Protein AF-A0ABD2FXW7-F1 (afdb_monomer_lite)

pLDDT: mean 75.19, std 22.58, range [33.38, 97.88]

Sequence (131 aa):
MPSVMERSGSGVLSRSRAKTVTNGNSLPHSEEESSDEEHAHDSMIRVGGDYQAQIPEFKPDSSNRYNEKDHRSMLVWCPSVMLSDAMLDEYILMAKEKHGYNMEQALGMLLWHKHDVERSLADLANFTPFP

Foldseek 3Di:
DDDDDDDDDDDDPPPDDDDDDDDDDDDDDDDPDPPPPPVVVVVDDDDDPVRDDDDDDDDPPPPCPCVVVVVVDDDQADDDPVDDPVNLVVLQVCLCPVQVDHNSRSRNLCVVVVNPSVVSVVCSNVPRDDD

Structure (mmCIF, N/CA/C/O backbone):
data_AF-A0ABD2FXW7-F1
#
_entry.id   AF-A0ABD2FXW7-F1
#
loop_
_atom_site.group_PDB
_atom_site.id
_atom_site.type_symbol
_atom_site.label_atom_id
_atom_site.label_alt_id
_atom_site.label_comp_id
_atom_site.label_asym_id
_atom_site.label_entity_id
_atom_site.label_seq_id
_atom_site.pdbx_PDB_ins_code
_atom_site.Cartn_x
_atom_site.Cartn_y
_atom_site.Cartn_z
_atom_site.occupancy
_atom_site.B_iso_or_equiv
_atom_site.auth_seq_id
_atom_site.auth_comp_id
_atom_site.auth_asym_id
_atom_site.auth_atom_id
_atom_site.pdbx_PDB_model_num
ATOM 1 N N . MET A 1 1 ? -17.957 15.724 -60.599 1.00 37.88 1 MET A N 1
ATOM 2 C CA . MET A 1 1 ? -16.792 16.208 -61.375 1.00 37.88 1 MET A CA 1
ATOM 3 C C . MET A 1 1 ? -15.682 15.152 -61.324 1.00 37.88 1 MET A C 1
ATOM 5 O O . MET A 1 1 ? -15.718 14.353 -60.396 1.00 37.88 1 MET A O 1
ATOM 9 N N . PRO A 1 2 ? -14.812 15.073 -62.348 1.00 38.91 2 PRO A N 1
ATOM 10 C CA . PRO A 1 2 ? -14.096 13.863 -62.781 1.00 38.91 2 PRO A CA 1
ATOM 11 C C . PRO A 1 2 ? -12.624 13.743 -62.315 1.00 38.91 2 PRO A C 1
ATOM 13 O O . PRO A 1 2 ? -12.052 14.700 -61.814 1.00 38.91 2 PRO A O 1
ATOM 16 N N . SER A 1 3 ? -12.048 12.568 -62.619 1.00 41.19 3 SER A N 1
ATOM 17 C CA . SER A 1 3 ? -10.663 12.245 -63.038 1.00 41.19 3 SER A CA 1
ATOM 18 C C . SER A 1 3 ? -9.442 12.300 -62.101 1.00 41.19 3 SER A C 1
ATOM 20 O O . SER A 1 3 ? -8.936 13.353 -61.740 1.00 41.19 3 SER A O 1
ATOM 22 N N . VAL A 1 4 ? -8.914 11.086 -61.878 1.00 53.56 4 VAL A N 1
ATOM 23 C CA . VAL A 1 4 ? -7.536 10.578 -62.088 1.00 53.56 4 VAL A CA 1
ATOM 24 C C . VAL A 1 4 ? -6.356 11.561 -62.183 1.00 53.56 4 VAL A C 1
ATOM 26 O O . VAL A 1 4 ? -6.280 12.369 -63.101 1.00 53.56 4 VAL A O 1
ATOM 29 N N . MET A 1 5 ? -5.328 11.321 -61.357 1.00 53.25 5 MET A N 1
ATOM 30 C CA . MET A 1 5 ? -3.931 11.308 -61.815 1.00 53.25 5 MET A CA 1
ATOM 31 C C . MET A 1 5 ? -3.058 10.443 -60.886 1.00 53.25 5 MET A C 1
ATOM 33 O O . MET A 1 5 ? -2.712 10.832 -59.776 1.00 53.25 5 MET A O 1
ATOM 37 N N . GLU A 1 6 ? -2.708 9.260 -61.384 1.00 48.22 6 GLU A N 1
ATOM 38 C CA . GLU A 1 6 ? -1.476 8.525 -61.077 1.00 48.22 6 GLU A CA 1
ATOM 39 C C . GLU A 1 6 ? -0.256 9.451 -61.160 1.00 48.22 6 GLU A C 1
ATOM 41 O O . GLU A 1 6 ? -0.111 10.110 -62.191 1.00 48.22 6 GLU A O 1
ATOM 46 N N . ARG A 1 7 ? 0.649 9.434 -60.164 1.00 50.28 7 ARG A N 1
ATOM 47 C CA . ARG A 1 7 ? 2.097 9.646 -60.368 1.00 50.28 7 ARG A CA 1
ATOM 48 C C . ARG A 1 7 ? 2.934 8.942 -59.297 1.00 50.28 7 ARG A C 1
ATOM 50 O O . ARG A 1 7 ? 2.900 9.286 -58.119 1.00 50.28 7 ARG A O 1
ATOM 57 N N . SER A 1 8 ? 3.721 7.985 -59.774 1.00 43.69 8 SER A N 1
ATOM 58 C CA . SER A 1 8 ? 4.831 7.311 -59.109 1.00 43.69 8 SER A CA 1
ATOM 59 C C . SER A 1 8 ? 5.907 8.287 -58.611 1.00 43.69 8 SER A C 1
ATOM 61 O O . SER A 1 8 ? 6.123 9.343 -59.204 1.00 43.69 8 SER A O 1
ATOM 63 N N . GLY A 1 9 ? 6.653 7.885 -57.579 1.00 39.53 9 GLY A N 1
ATOM 64 C CA . GLY A 1 9 ? 7.818 8.633 -57.101 1.00 39.53 9 GLY A CA 1
ATOM 65 C C . GLY A 1 9 ? 8.591 7.915 -56.002 1.00 39.53 9 GLY A C 1
ATOM 66 O O . GLY A 1 9 ? 8.672 8.402 -54.882 1.00 39.53 9 GLY A O 1
ATOM 67 N N . SER A 1 10 ? 9.138 6.742 -56.328 1.00 47.06 10 SER A N 1
ATOM 68 C CA . SER A 1 10 ? 10.225 6.114 -55.569 1.00 47.06 10 SER A CA 1
ATOM 69 C C . SER A 1 10 ? 11.416 7.073 -55.477 1.00 47.06 10 SER A C 1
ATOM 71 O O . SER A 1 10 ? 11.809 7.660 -56.485 1.00 47.06 10 SER A O 1
ATOM 73 N N . GLY A 1 11 ? 11.996 7.230 -54.287 1.00 39.78 11 GLY A N 1
ATOM 74 C CA . GLY A 1 11 ? 13.138 8.118 -54.084 1.00 39.78 11 GLY A CA 1
ATOM 75 C C . GLY A 1 11 ? 13.673 8.118 -52.657 1.00 39.78 11 GLY A C 1
ATOM 76 O O . GLY A 1 11 ? 13.765 9.170 -52.034 1.00 39.78 11 GLY A O 1
ATOM 77 N N . VAL A 1 12 ? 14.029 6.945 -52.127 1.00 45.94 12 VAL A N 1
ATOM 78 C CA . VAL A 1 12 ? 14.910 6.858 -50.955 1.00 45.94 12 VAL A CA 1
ATOM 79 C C . VAL A 1 12 ? 16.294 7.381 -51.351 1.00 45.94 12 VAL A C 1
ATOM 81 O O . VAL A 1 12 ? 16.978 6.807 -52.195 1.00 45.94 12 VAL A O 1
ATOM 84 N N . LEU A 1 13 ? 16.709 8.510 -50.776 1.00 43.84 13 LEU A N 1
ATOM 85 C CA . LEU A 1 13 ? 18.046 9.067 -50.984 1.00 43.84 13 LEU A CA 1
ATOM 86 C C . LEU A 1 13 ? 19.061 8.303 -50.122 1.00 43.84 13 LEU A C 1
ATOM 88 O O . LEU A 1 13 ? 19.469 8.758 -49.055 1.00 43.84 13 LEU A O 1
ATOM 92 N N . SER A 1 14 ? 19.494 7.136 -50.597 1.00 42.12 14 SER A N 1
ATOM 93 C CA . SER A 1 14 ? 20.695 6.465 -50.096 1.00 42.12 14 SER A CA 1
ATOM 94 C C . SER A 1 14 ? 21.931 7.254 -50.536 1.00 42.12 14 SER A C 1
ATOM 96 O O . SER A 1 14 ? 22.419 7.108 -51.655 1.00 42.12 14 SER A O 1
ATOM 98 N N . ARG A 1 15 ? 22.458 8.119 -49.663 1.00 49.62 15 ARG A N 1
ATOM 99 C CA . ARG A 1 15 ? 23.772 8.748 -49.871 1.00 49.62 15 ARG A CA 1
ATOM 100 C C . ARG A 1 15 ? 24.885 7.760 -49.515 1.00 49.62 15 ARG A C 1
ATOM 102 O O . ARG A 1 15 ? 25.410 7.766 -48.408 1.00 49.62 15 ARG A O 1
ATOM 109 N N . SER A 1 16 ? 25.278 6.940 -50.483 1.00 41.03 16 SER A N 1
ATOM 110 C CA . SER A 1 16 ? 26.577 6.262 -50.478 1.00 41.03 16 SER A CA 1
ATOM 111 C C . SER A 1 16 ? 27.640 7.244 -50.979 1.00 41.03 16 SER A C 1
ATOM 113 O O . SER A 1 16 ? 27.615 7.637 -52.143 1.00 41.03 16 SER A O 1
ATOM 115 N N . ARG A 1 17 ? 28.583 7.663 -50.125 1.00 42.75 17 ARG A N 1
ATOM 116 C CA . ARG A 1 17 ? 29.754 8.450 -50.554 1.00 42.75 17 ARG A CA 1
ATOM 117 C C . ARG A 1 17 ? 30.979 7.541 -50.623 1.00 42.75 17 ARG A C 1
ATOM 119 O O . ARG A 1 17 ? 31.577 7.213 -49.603 1.00 42.75 17 ARG A O 1
ATOM 126 N N . ALA A 1 18 ? 31.334 7.146 -51.844 1.00 39.47 18 ALA A N 1
ATOM 127 C CA . ALA A 1 18 ? 32.611 6.519 -52.162 1.00 39.47 18 ALA A CA 1
ATOM 128 C C . ALA A 1 18 ? 33.768 7.534 -52.054 1.00 39.47 18 ALA A C 1
ATOM 130 O O . ALA A 1 18 ? 33.581 8.741 -52.221 1.00 39.47 18 ALA A O 1
ATOM 131 N N . LYS A 1 19 ? 34.959 7.017 -51.734 1.00 47.31 19 LYS A N 1
ATOM 132 C CA . LYS A 1 19 ? 36.214 7.756 -51.551 1.00 47.31 19 LYS A CA 1
ATOM 133 C C . LYS A 1 19 ? 36.847 8.125 -52.900 1.00 47.31 19 LYS A C 1
ATOM 135 O O . LYS A 1 19 ? 37.003 7.243 -53.735 1.00 47.31 19 LYS A O 1
ATOM 140 N N . THR A 1 20 ? 37.343 9.359 -53.021 1.00 35.88 20 THR A N 1
ATOM 141 C CA . THR A 1 20 ? 38.385 9.735 -53.994 1.00 35.88 20 THR A CA 1
ATOM 142 C C . THR A 1 20 ? 39.356 10.720 -53.338 1.00 35.88 20 THR A C 1
ATOM 144 O O . THR A 1 20 ? 38.938 11.701 -52.728 1.00 35.88 20 THR A O 1
ATOM 147 N N . VAL A 1 21 ? 40.649 10.413 -53.433 1.00 43.59 21 VAL A N 1
ATOM 148 C CA . VAL A 1 21 ? 41.807 11.211 -52.997 1.00 43.59 21 VAL A CA 1
ATOM 149 C C . VAL A 1 21 ? 42.286 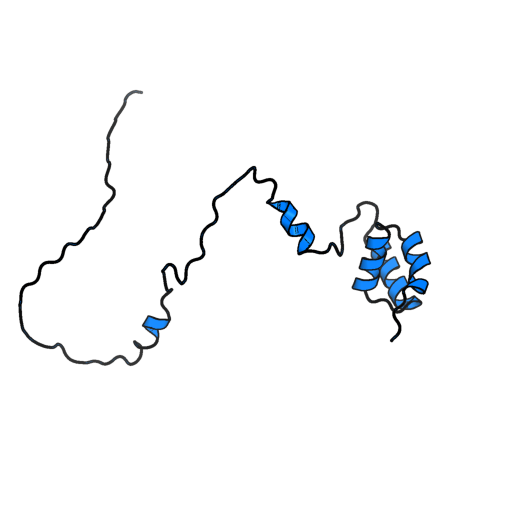12.041 -54.190 1.00 43.59 21 VAL A C 1
ATOM 151 O O . VAL A 1 21 ? 42.479 11.410 -55.216 1.00 43.59 21 VAL A O 1
ATOM 154 N N . THR A 1 22 ? 42.533 13.359 -54.057 1.00 36.62 22 THR A N 1
ATOM 155 C CA . THR A 1 22 ? 43.714 14.084 -54.613 1.00 36.62 22 THR A CA 1
ATOM 156 C C . THR A 1 22 ? 43.850 15.513 -54.032 1.00 36.62 22 THR A C 1
ATOM 158 O O . THR A 1 22 ? 42.958 16.335 -54.204 1.00 36.62 22 THR A O 1
ATOM 161 N N . ASN A 1 23 ? 44.993 15.780 -53.389 1.00 33.56 23 ASN A N 1
ATOM 162 C CA . ASN A 1 23 ? 45.855 16.981 -53.402 1.00 33.56 23 ASN A CA 1
ATOM 163 C C . ASN A 1 23 ? 45.301 18.411 -53.657 1.00 33.56 23 ASN A C 1
ATOM 165 O O . ASN A 1 23 ? 44.799 18.703 -54.738 1.00 33.56 23 ASN A O 1
ATOM 169 N N . GLY A 1 24 ? 45.618 19.351 -52.749 1.00 33.38 24 GLY A N 1
ATOM 170 C CA . GLY A 1 24 ? 45.578 20.805 -52.996 1.00 33.38 24 GLY A CA 1
ATOM 171 C C . GLY A 1 24 ? 45.876 21.654 -51.748 1.00 33.38 24 GLY A C 1
ATOM 172 O O . GLY A 1 24 ? 45.074 21.702 -50.828 1.00 33.38 24 GLY A O 1
ATOM 173 N N . ASN A 1 25 ? 47.045 22.292 -51.723 1.00 39.12 25 ASN A N 1
ATOM 174 C CA . ASN A 1 25 ? 47.686 23.040 -50.632 1.00 39.12 25 ASN A CA 1
ATOM 175 C C . ASN A 1 25 ? 47.263 24.533 -50.616 1.00 39.12 25 ASN A C 1
ATOM 177 O O . ASN A 1 25 ? 47.262 25.104 -51.699 1.00 39.12 25 ASN A O 1
ATOM 181 N N . SER A 1 26 ? 47.008 25.153 -49.439 1.00 40.94 26 SER A N 1
ATOM 182 C CA . SER A 1 26 ? 47.593 26.445 -48.969 1.00 40.94 26 SER A CA 1
ATOM 183 C C . SER A 1 26 ? 46.697 27.388 -48.110 1.00 40.94 26 SER A C 1
ATOM 185 O O . SER A 1 26 ? 45.767 28.004 -48.622 1.00 40.94 26 SER A O 1
ATOM 187 N N . LEU A 1 27 ? 47.182 27.607 -46.875 1.00 44.66 27 LEU A N 1
ATOM 188 C CA . LEU A 1 27 ? 47.173 28.790 -45.980 1.00 44.66 27 LEU A CA 1
ATOM 189 C C . LEU A 1 27 ? 46.090 29.023 -44.889 1.00 44.66 27 LEU A C 1
ATOM 191 O O . LEU A 1 27 ? 44.910 28.777 -45.119 1.00 44.66 27 LEU A O 1
ATOM 195 N N . PRO A 1 28 ? 46.525 29.500 -43.690 1.00 51.44 28 PRO A N 1
ATOM 196 C CA . PRO A 1 28 ? 45.772 29.454 -42.438 1.00 51.44 28 PRO A CA 1
ATOM 197 C C . PRO A 1 28 ? 44.998 30.755 -42.194 1.00 51.44 28 PRO A C 1
ATOM 199 O O . PRO A 1 28 ? 45.508 31.845 -42.454 1.00 51.44 28 PRO A O 1
ATOM 202 N N . HIS A 1 29 ? 43.776 30.647 -41.674 1.00 36.22 29 HIS A N 1
ATOM 203 C CA . HIS A 1 29 ? 43.040 31.799 -41.169 1.00 36.22 29 HIS A CA 1
ATOM 204 C C . HIS A 1 29 ? 43.130 31.819 -39.645 1.00 36.22 29 HIS A C 1
ATOM 206 O O . HIS A 1 29 ? 42.747 30.864 -38.976 1.00 36.22 29 HIS A O 1
ATOM 212 N N . SER A 1 30 ? 43.680 32.932 -39.182 1.00 42.12 30 SER A N 1
ATOM 213 C CA . SER A 1 30 ? 43.873 33.455 -37.840 1.00 42.12 30 SER A CA 1
ATOM 214 C C . SER A 1 30 ? 42.943 32.926 -36.747 1.00 42.12 30 SER A C 1
ATOM 216 O O . SER A 1 30 ? 41.719 32.990 -36.847 1.00 42.12 30 SER A O 1
ATOM 218 N N . GLU A 1 31 ? 43.618 32.465 -35.705 1.00 47.22 31 GLU A N 1
ATOM 219 C CA . GLU A 1 31 ? 43.205 32.101 -34.358 1.00 47.22 31 GLU A CA 1
ATOM 220 C C . GLU A 1 31 ? 42.528 33.246 -33.579 1.00 47.22 31 GLU A C 1
ATOM 222 O O . GLU A 1 31 ? 43.166 34.213 -33.171 1.00 47.22 31 GLU A O 1
ATOM 227 N N . GLU A 1 32 ? 41.228 33.087 -33.332 1.00 43.81 32 GLU A N 1
ATOM 228 C CA . GLU A 1 32 ? 40.498 33.720 -32.230 1.00 43.81 32 GLU A CA 1
ATOM 229 C C . GLU A 1 32 ? 39.941 32.552 -31.396 1.00 43.81 32 GLU A C 1
ATOM 231 O O . GLU A 1 32 ? 38.862 32.029 -31.670 1.00 43.81 32 GLU A O 1
ATOM 236 N N . GLU A 1 33 ? 40.744 32.041 -30.458 1.00 50.94 33 GLU A N 1
ATOM 237 C CA . GLU A 1 33 ? 40.391 30.891 -29.618 1.00 50.94 33 GLU A CA 1
ATOM 238 C C . GLU A 1 33 ? 39.298 31.305 -28.618 1.00 50.94 33 GLU A C 1
ATOM 240 O O . GLU A 1 33 ? 39.556 31.848 -27.541 1.00 50.94 33 GLU A O 1
ATOM 245 N N . SER A 1 34 ? 38.041 31.087 -29.007 1.00 54.31 34 SER A N 1
ATOM 246 C CA . 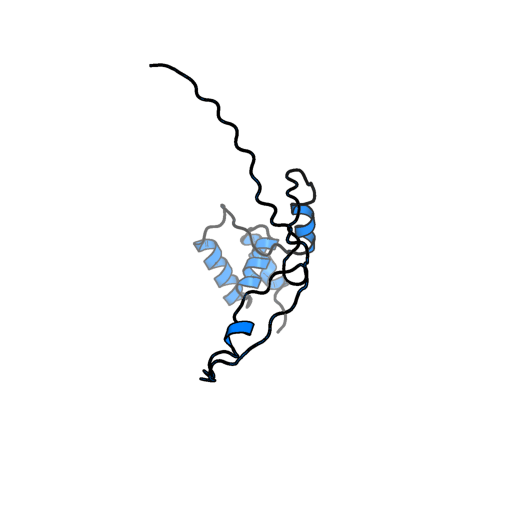SER A 1 34 ? 36.908 31.127 -28.091 1.00 54.31 34 SER A CA 1
ATOM 247 C C . SER A 1 34 ? 37.024 29.936 -27.138 1.00 54.31 34 SER A C 1
ATOM 249 O O . SER A 1 34 ? 36.731 28.798 -27.495 1.00 54.31 34 SER A O 1
ATOM 251 N N . SER A 1 35 ? 37.464 30.201 -25.908 1.00 56.03 35 SER A N 1
ATOM 252 C CA . SER A 1 35 ? 37.573 29.232 -24.804 1.00 56.03 35 SER A CA 1
ATOM 253 C C . SER A 1 35 ? 36.197 28.771 -24.261 1.00 56.03 35 SER A C 1
ATOM 255 O O . SER A 1 35 ? 36.031 28.535 -23.068 1.00 56.03 35 SER A O 1
ATOM 257 N N . ASP A 1 36 ? 35.191 28.657 -25.134 1.00 54.88 36 ASP A N 1
ATOM 258 C CA . ASP A 1 36 ? 33.837 28.151 -24.847 1.00 54.88 36 ASP A CA 1
ATOM 259 C C . ASP A 1 36 ? 33.486 26.919 -25.716 1.00 54.88 36 ASP A C 1
ATOM 261 O O . ASP A 1 36 ? 32.355 26.439 -25.731 1.00 54.88 36 ASP A O 1
ATOM 265 N N . GLU A 1 37 ? 34.456 26.369 -26.461 1.00 54.94 37 GLU A N 1
ATOM 266 C CA . GLU A 1 37 ? 34.221 25.249 -27.389 1.00 54.94 37 GLU A CA 1
ATOM 267 C C . GLU A 1 37 ? 34.463 23.851 -26.783 1.00 54.94 37 GLU A C 1
ATOM 269 O O . GLU A 1 37 ? 34.004 22.853 -27.343 1.00 54.94 37 GLU A O 1
ATOM 274 N N . GLU A 1 38 ? 35.121 23.731 -25.622 1.00 55.94 38 GLU A N 1
ATOM 275 C CA . GLU A 1 38 ? 35.504 22.412 -25.077 1.00 55.94 38 GLU A CA 1
ATOM 276 C C . GLU A 1 38 ? 34.328 21.656 -24.419 1.00 55.94 38 GLU A C 1
ATOM 278 O O . GLU A 1 38 ? 34.276 20.426 -24.441 1.00 55.94 38 GLU A O 1
ATOM 283 N N . HIS A 1 39 ? 33.315 22.370 -23.914 1.00 56.72 39 HIS A N 1
ATOM 284 C CA . HIS A 1 39 ? 32.125 21.762 -23.293 1.00 56.72 39 HIS A CA 1
ATOM 285 C C . HIS A 1 39 ? 30.989 21.483 -24.292 1.00 56.72 39 HIS A C 1
ATOM 287 O O . HIS A 1 39 ? 30.042 20.746 -23.987 1.00 56.72 39 HIS A O 1
ATOM 293 N N . ALA A 1 40 ? 31.062 22.051 -25.499 1.00 56.72 40 ALA A N 1
ATOM 294 C CA . ALA A 1 40 ? 30.007 21.913 -26.499 1.00 56.72 40 ALA A CA 1
ATOM 295 C C . ALA A 1 40 ? 29.930 20.481 -27.060 1.00 56.72 40 ALA A C 1
ATOM 297 O O . ALA A 1 40 ? 28.839 19.971 -27.320 1.00 56.72 40 ALA A O 1
ATOM 298 N N . HIS A 1 41 ? 31.075 19.802 -27.192 1.00 59.16 41 HIS A N 1
ATOM 299 C CA . HIS A 1 41 ? 31.139 18.438 -27.723 1.00 59.16 41 HIS A CA 1
ATOM 300 C C . HIS A 1 41 ? 30.612 17.369 -26.752 1.00 59.16 41 HIS A C 1
ATOM 302 O O . HIS A 1 41 ? 30.030 16.385 -27.213 1.00 59.16 41 HIS A O 1
ATOM 308 N N . ASP A 1 42 ? 30.750 17.569 -25.435 1.00 62.28 42 ASP A N 1
ATOM 309 C CA . ASP A 1 42 ? 30.197 16.656 -24.415 1.00 62.28 42 ASP A CA 1
ATOM 310 C C . ASP A 1 42 ? 28.709 16.934 -24.116 1.00 62.28 42 ASP A C 1
ATOM 312 O O . ASP A 1 42 ? 28.009 16.120 -23.517 1.00 62.28 42 ASP A O 1
ATOM 316 N N . SER A 1 43 ? 28.182 18.056 -24.617 1.00 74.56 43 SER A N 1
ATOM 317 C CA . SER A 1 43 ? 26.754 18.402 -24.557 1.00 74.56 43 SER A CA 1
ATOM 318 C C . SER A 1 43 ? 25.920 17.743 -25.669 1.00 74.56 43 SER A C 1
ATOM 320 O O . SER A 1 43 ? 24.698 17.909 -25.719 1.00 74.56 43 SER A O 1
ATOM 322 N N . MET A 1 44 ? 26.549 16.994 -26.581 1.00 86.12 44 MET A N 1
ATOM 323 C CA . MET A 1 44 ? 25.868 16.351 -27.702 1.00 86.12 44 MET A CA 1
ATOM 324 C C . MET A 1 44 ? 25.372 14.947 -27.329 1.00 86.12 44 MET A C 1
ATOM 326 O O . MET A 1 44 ? 26.114 14.111 -26.816 1.00 86.12 44 MET A O 1
ATOM 330 N N . ILE A 1 45 ? 24.105 14.653 -27.640 1.00 90.56 45 ILE A N 1
ATOM 331 C CA . ILE A 1 45 ? 23.523 13.324 -27.421 1.00 90.56 45 ILE A CA 1
ATOM 332 C C . ILE A 1 45 ? 24.265 12.286 -28.267 1.00 90.56 45 ILE A C 1
ATOM 334 O O . ILE A 1 45 ? 24.252 12.332 -29.498 1.00 90.56 45 ILE A O 1
ATOM 338 N N . ARG A 1 46 ? 24.893 11.321 -27.595 1.00 91.00 46 ARG A N 1
ATOM 339 C CA . ARG A 1 46 ? 25.596 10.211 -28.244 1.00 91.00 46 ARG A CA 1
ATOM 340 C C . ARG A 1 46 ? 24.593 9.221 -28.837 1.00 91.00 46 ARG A C 1
ATOM 342 O O . ARG A 1 46 ? 23.626 8.838 -28.182 1.00 91.00 46 ARG A O 1
ATOM 349 N N . VAL A 1 47 ? 24.838 8.787 -30.073 1.00 92.56 47 VAL A N 1
ATOM 350 C CA . VAL A 1 47 ? 23.989 7.840 -30.812 1.00 92.56 47 VAL A CA 1
ATOM 351 C C . VAL A 1 47 ? 24.839 6.664 -31.280 1.00 92.56 47 VAL A C 1
ATOM 353 O O . VAL A 1 47 ? 25.913 6.858 -31.843 1.00 92.56 47 VAL A O 1
ATOM 356 N N . GLY A 1 48 ? 24.360 5.442 -31.055 1.00 93.94 48 GLY A N 1
ATOM 357 C CA . GLY A 1 48 ? 25.042 4.209 -31.441 1.00 93.94 48 GLY A CA 1
ATOM 358 C C . GLY A 1 48 ? 24.547 3.017 -30.627 1.00 93.94 48 GLY A C 1
ATOM 359 O O . GLY A 1 48 ? 23.855 3.198 -29.627 1.00 93.94 48 GLY A O 1
ATOM 360 N N . GLY A 1 49 ? 24.913 1.802 -31.041 1.00 95.75 49 GLY A N 1
ATOM 361 C CA . GLY A 1 49 ? 24.476 0.562 -30.383 1.00 95.75 49 GLY A CA 1
ATOM 362 C C . GLY A 1 49 ? 24.863 0.468 -28.903 1.00 95.75 49 GLY A C 1
ATOM 363 O O . GLY A 1 49 ? 24.124 -0.122 -28.127 1.00 95.75 49 GLY A O 1
ATOM 364 N N . ASP A 1 50 ? 25.954 1.124 -28.502 1.00 95.62 50 ASP A N 1
ATOM 365 C CA . ASP A 1 50 ? 26.408 1.172 -27.104 1.00 95.62 50 ASP A CA 1
ATOM 366 C C . ASP A 1 50 ? 25.578 2.124 -26.225 1.00 95.62 50 ASP A C 1
ATOM 368 O O . ASP A 1 50 ? 25.696 2.114 -25.001 1.00 95.62 50 ASP A O 1
ATOM 372 N N . TYR A 1 51 ? 24.747 2.968 -26.843 1.00 94.44 51 TYR A N 1
ATOM 373 C CA . TYR A 1 51 ? 23.975 4.013 -26.165 1.00 94.44 51 TYR A CA 1
ATOM 374 C C . TYR A 1 51 ? 22.461 3.849 -26.335 1.00 94.44 51 TYR A C 1
ATOM 376 O O . TYR A 1 51 ? 21.688 4.378 -25.538 1.00 94.44 51 TYR A O 1
ATOM 384 N N . GLN A 1 52 ? 22.016 3.144 -27.375 1.00 96.38 52 GLN A N 1
ATOM 385 C CA . GLN A 1 52 ? 20.602 2.957 -27.689 1.00 96.38 52 GLN A CA 1
ATOM 386 C C . GLN A 1 52 ? 20.080 1.632 -27.126 1.00 96.38 52 GLN A C 1
ATOM 388 O O . GLN A 1 52 ? 20.721 0.592 -27.245 1.00 96.38 52 GLN A O 1
ATOM 393 N N . ALA A 1 53 ? 18.874 1.651 -26.554 1.00 96.19 53 ALA A N 1
ATOM 394 C CA . ALA A 1 53 ? 18.198 0.430 -26.129 1.00 96.19 53 ALA A CA 1
ATOM 395 C C . ALA A 1 53 ? 17.758 -0.405 -27.341 1.00 96.19 53 ALA A C 1
ATOM 397 O O . ALA A 1 53 ? 17.282 0.130 -28.346 1.00 96.19 53 ALA A O 1
ATOM 398 N N . GLN A 1 54 ? 17.842 -1.729 -27.220 1.00 94.81 54 GLN A N 1
ATOM 399 C CA . GLN A 1 54 ? 17.218 -2.623 -28.186 1.00 94.81 54 GLN A CA 1
ATOM 400 C C . GLN A 1 54 ? 15.696 -2.511 -28.058 1.00 94.81 54 GLN A C 1
ATOM 402 O O . GLN A 1 54 ? 15.134 -2.829 -27.012 1.00 94.81 54 GLN A O 1
ATOM 407 N N . ILE A 1 55 ? 15.031 -2.072 -29.127 1.00 93.31 55 ILE A N 1
ATOM 408 C CA . ILE A 1 55 ? 13.570 -1.966 -29.165 1.00 93.31 55 ILE A CA 1
ATOM 409 C C . ILE A 1 55 ? 12.987 -3.382 -29.290 1.00 93.31 55 ILE A C 1
ATOM 411 O O . ILE A 1 55 ? 13.245 -4.045 -30.299 1.00 93.31 55 ILE A O 1
ATOM 415 N N . PRO A 1 56 ? 12.211 -3.874 -28.305 1.00 90.31 56 PRO A N 1
ATOM 416 C CA . PRO A 1 56 ? 11.603 -5.196 -28.396 1.00 90.31 56 PRO A CA 1
ATOM 417 C C . PRO A 1 56 ? 10.525 -5.249 -29.484 1.00 90.31 56 PRO A C 1
ATOM 419 O O . PRO A 1 56 ? 9.783 -4.288 -29.691 1.00 90.31 56 PRO A O 1
ATOM 422 N N . GLU A 1 57 ? 10.383 -6.400 -30.142 1.00 89.81 57 GLU A N 1
ATOM 423 C CA . GLU A 1 57 ? 9.285 -6.635 -31.083 1.00 89.81 57 GLU A CA 1
ATOM 424 C C . GLU A 1 57 ? 7.931 -6.677 -30.364 1.00 89.81 57 GLU A C 1
ATOM 426 O O . GLU A 1 57 ? 7.766 -7.332 -29.329 1.00 89.81 57 GLU A O 1
ATOM 431 N N . PHE A 1 58 ? 6.922 -6.031 -30.948 1.00 86.62 58 PHE A N 1
ATOM 432 C CA . PHE A 1 58 ? 5.564 -6.069 -30.419 1.00 86.62 58 PHE A CA 1
ATOM 433 C C . PHE A 1 58 ? 4.902 -7.422 -30.713 1.00 86.62 58 PHE A C 1
ATOM 435 O O . PHE A 1 58 ? 4.584 -7.736 -31.858 1.00 86.62 58 PHE A O 1
ATOM 442 N N . LYS A 1 59 ? 4.665 -8.217 -29.663 1.00 83.56 59 LYS A N 1
ATOM 443 C CA . LYS A 1 59 ?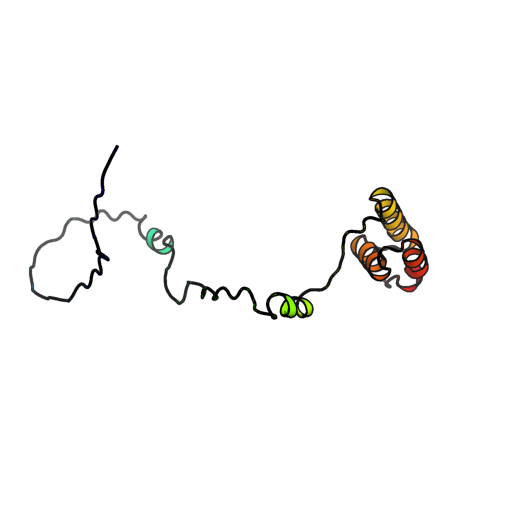 4.000 -9.528 -29.745 1.00 83.56 59 LYS A CA 1
ATOM 444 C C . LYS A 1 59 ? 2.672 -9.494 -28.981 1.00 83.56 59 LYS A C 1
ATOM 446 O O . LYS A 1 59 ? 2.689 -9.711 -27.764 1.00 83.56 59 LYS A O 1
ATOM 451 N N . PRO A 1 60 ? 1.537 -9.192 -29.646 1.00 78.62 60 PRO A N 1
ATOM 452 C CA . PRO A 1 60 ? 0.257 -8.983 -28.973 1.00 78.62 60 PRO A CA 1
ATOM 453 C C . PRO A 1 60 ? -0.218 -10.213 -28.189 1.00 78.62 60 PRO A C 1
ATOM 455 O O . PRO A 1 60 ? -0.653 -10.052 -27.049 1.00 78.62 60 PRO A O 1
ATOM 458 N N . ASP A 1 61 ? -0.007 -11.409 -28.747 1.00 78.19 61 ASP A N 1
ATOM 459 C CA . ASP A 1 61 ? -0.504 -12.697 -28.233 1.00 78.19 61 ASP A CA 1
ATOM 460 C C . ASP A 1 61 ? 0.509 -13.456 -27.364 1.00 78.19 61 ASP A C 1
ATOM 462 O O . ASP A 1 61 ? 0.380 -14.658 -27.128 1.00 78.19 61 ASP A O 1
ATOM 466 N N . SER A 1 62 ? 1.565 -12.784 -26.900 1.00 73.69 62 SER A N 1
ATOM 467 C CA . SER A 1 62 ? 2.545 -13.444 -26.037 1.00 73.69 62 SER A CA 1
ATOM 468 C C . SER A 1 62 ? 1.932 -13.712 -24.655 1.00 73.69 62 SER A C 1
ATOM 470 O O . SER A 1 62 ? 1.743 -12.809 -23.842 1.00 73.69 62 SER A O 1
ATOM 472 N N . SER A 1 63 ? 1.644 -14.983 -24.369 1.00 65.38 63 SER A N 1
ATOM 473 C CA . SER A 1 63 ? 1.114 -15.468 -23.084 1.00 65.38 63 SER A CA 1
ATOM 474 C C . SER A 1 63 ? 1.981 -15.079 -21.874 1.00 65.38 63 SER A C 1
ATOM 476 O O . SER A 1 63 ? 1.488 -15.013 -20.752 1.00 65.38 63 SER A O 1
ATOM 478 N N . ASN A 1 64 ? 3.254 -14.740 -22.098 1.00 60.22 64 ASN A N 1
ATOM 479 C CA . ASN A 1 64 ? 4.199 -14.317 -21.065 1.00 60.22 64 ASN A CA 1
ATOM 480 C C . ASN A 1 64 ? 4.188 -12.816 -20.718 1.00 60.22 64 ASN A C 1
ATOM 482 O O . ASN A 1 64 ? 4.934 -12.427 -19.824 1.00 60.22 64 ASN A O 1
ATOM 486 N N . ARG A 1 65 ? 3.366 -11.953 -21.347 1.00 61.94 65 ARG A N 1
ATOM 487 C CA . ARG A 1 65 ? 3.409 -10.493 -21.062 1.00 61.94 65 ARG A CA 1
ATOM 488 C C . ARG A 1 65 ? 3.113 -10.117 -19.610 1.00 61.94 65 ARG A C 1
ATOM 490 O O . ARG A 1 65 ? 3.549 -9.058 -19.159 1.00 61.94 65 ARG A O 1
ATOM 497 N N . TYR A 1 66 ? 2.366 -10.959 -18.900 1.00 58.84 66 TYR A N 1
ATOM 498 C CA . TYR A 1 66 ? 1.949 -10.702 -17.521 1.00 58.84 66 TYR A CA 1
ATOM 499 C C . TYR A 1 66 ? 2.495 -11.719 -16.515 1.00 58.84 66 TYR A C 1
ATOM 501 O O . TYR A 1 66 ? 2.709 -11.347 -15.370 1.00 58.84 66 TYR A O 1
ATOM 509 N N . ASN A 1 67 ? 2.803 -12.947 -16.946 1.00 58.47 67 ASN A N 1
ATOM 510 C CA . ASN A 1 67 ? 3.223 -14.039 -16.059 1.00 58.47 67 ASN A CA 1
ATOM 511 C C . ASN A 1 67 ? 4.566 -13.758 -15.347 1.00 58.47 67 ASN A C 1
ATOM 513 O O . ASN A 1 67 ? 4.786 -14.165 -14.215 1.00 58.47 67 ASN A O 1
ATOM 517 N N . GLU A 1 68 ? 5.466 -12.988 -15.969 1.00 57.66 68 GLU A N 1
ATOM 518 C CA . GLU A 1 68 ? 6.758 -12.653 -15.351 1.00 57.66 68 GLU A CA 1
ATOM 519 C C . GLU A 1 68 ? 6.643 -11.625 -14.202 1.00 57.66 68 GLU A C 1
ATOM 521 O O . GLU A 1 68 ? 7.556 -11.500 -13.382 1.00 57.66 68 GLU A O 1
ATOM 526 N N . LYS A 1 69 ? 5.522 -10.889 -14.110 1.00 56.56 69 LYS A N 1
ATOM 527 C CA . LYS A 1 69 ? 5.311 -9.871 -13.065 1.00 56.56 69 LYS A CA 1
ATOM 528 C C . LYS A 1 69 ? 5.025 -10.484 -11.696 1.00 56.56 69 LYS A C 1
ATOM 530 O O . LYS A 1 69 ? 5.399 -9.880 -10.688 1.00 56.56 69 LYS A O 1
ATOM 535 N N . ASP A 1 70 ? 4.453 -11.684 -11.663 1.00 60.72 70 ASP A N 1
ATOM 536 C CA . ASP A 1 70 ? 4.059 -12.362 -10.423 1.00 60.72 70 ASP A CA 1
ATOM 537 C C . ASP A 1 70 ? 5.273 -12.770 -9.573 1.00 60.72 70 ASP A C 1
ATOM 539 O O . ASP A 1 70 ? 5.174 -12.890 -8.356 1.00 60.72 70 ASP A O 1
ATOM 543 N N . HIS A 1 71 ? 6.453 -12.914 -10.186 1.00 70.88 71 HIS A N 1
ATOM 544 C CA . HIS A 1 71 ? 7.690 -13.250 -9.472 1.00 70.88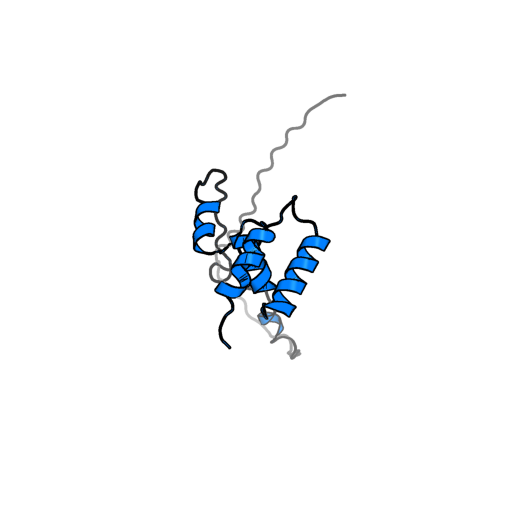 71 HIS A CA 1
ATOM 545 C C . HIS A 1 71 ? 8.510 -12.038 -9.017 1.00 70.88 71 HIS A C 1
ATOM 547 O O . HIS A 1 71 ? 9.442 -12.198 -8.232 1.00 70.88 71 HIS A O 1
ATOM 553 N N . ARG A 1 72 ? 8.205 -10.830 -9.509 1.00 81.31 72 ARG A N 1
ATOM 554 C CA . ARG A 1 72 ? 8.971 -9.610 -9.182 1.00 81.31 72 ARG A CA 1
ATOM 555 C C . ARG A 1 72 ? 8.189 -8.598 -8.356 1.00 81.31 72 ARG A C 1
ATOM 557 O O . ARG A 1 72 ? 8.781 -7.639 -7.870 1.00 81.31 72 ARG A O 1
ATOM 564 N N . SER A 1 73 ? 6.880 -8.779 -8.224 1.00 86.62 73 SER A N 1
ATOM 565 C CA . SER A 1 73 ? 6.010 -7.858 -7.500 1.00 86.62 73 SER A CA 1
ATOM 566 C C . SER A 1 73 ? 5.184 -8.593 -6.455 1.00 86.62 73 SER A C 1
ATOM 568 O O . SER A 1 73 ? 4.802 -9.743 -6.642 1.00 86.62 73 SER A O 1
ATOM 570 N N . MET A 1 74 ? 4.930 -7.913 -5.341 1.00 89.69 74 MET A N 1
ATOM 571 C CA . MET A 1 74 ? 4.084 -8.398 -4.259 1.00 89.69 74 MET A CA 1
ATOM 572 C C . MET A 1 74 ? 2.903 -7.444 -4.120 1.00 89.69 74 MET A C 1
ATOM 574 O O . MET A 1 74 ? 3.094 -6.231 -4.014 1.00 89.69 74 MET A O 1
ATOM 578 N N . LEU A 1 75 ? 1.685 -7.984 -4.135 1.00 91.69 75 LEU A N 1
ATOM 579 C CA . LEU A 1 75 ? 0.485 -7.196 -3.881 1.00 91.69 75 LEU A CA 1
ATOM 580 C C . LEU A 1 75 ? 0.452 -6.798 -2.401 1.00 91.69 75 LEU A C 1
ATOM 582 O O . LEU A 1 75 ? 0.355 -7.665 -1.538 1.00 91.69 75 LEU A O 1
ATOM 586 N N . VAL A 1 76 ? 0.517 -5.496 -2.128 1.00 93.00 76 VAL A N 1
ATOM 587 C CA . VAL A 1 76 ? 0.478 -4.939 -0.761 1.00 93.00 76 VAL A CA 1
ATOM 588 C C . VAL A 1 76 ? -0.825 -4.208 -0.441 1.00 93.00 76 VAL A C 1
ATOM 590 O O . VAL A 1 76 ? -1.142 -4.008 0.725 1.00 93.00 76 VAL A O 1
ATOM 593 N N . TRP A 1 77 ? -1.610 -3.848 -1.462 1.00 95.12 77 TRP A N 1
ATOM 594 C CA . TRP A 1 77 ? -2.932 -3.244 -1.303 1.00 95.12 77 TRP A CA 1
ATOM 595 C C . TRP A 1 77 ? -3.762 -3.385 -2.582 1.00 95.12 77 TRP A C 1
ATOM 597 O O . TRP A 1 77 ? -3.212 -3.337 -3.685 1.00 95.12 77 TRP A O 1
ATOM 607 N N . CYS A 1 78 ? -5.085 -3.495 -2.456 1.00 94.56 78 CYS A N 1
ATOM 608 C CA . CYS A 1 78 ? -5.999 -3.266 -3.571 1.00 94.56 78 CYS A CA 1
ATOM 609 C C . CYS A 1 78 ? -7.289 -2.571 -3.103 1.00 94.56 78 CYS A C 1
ATOM 611 O O . CYS A 1 78 ? -7.665 -2.706 -1.946 1.00 94.56 78 CYS A O 1
ATOM 613 N N . PRO A 1 79 ? -7.982 -1.809 -3.967 1.00 94.81 79 PRO A N 1
ATOM 614 C CA . PRO A 1 79 ? -9.238 -1.165 -3.590 1.00 94.81 79 PRO A CA 1
ATOM 615 C C . PRO A 1 79 ? -10.345 -2.183 -3.281 1.00 94.81 79 PRO A C 1
ATOM 617 O O . PRO A 1 79 ? -10.459 -3.208 -3.956 1.00 94.81 79 PRO A O 1
ATOM 620 N N . SER A 1 80 ? -11.220 -1.852 -2.332 1.00 94.31 80 SER A N 1
ATOM 621 C CA . SER A 1 80 ? -12.425 -2.627 -2.023 1.00 94.31 80 SER A CA 1
ATOM 622 C C . SER A 1 80 ? -13.661 -1.744 -2.110 1.00 94.31 80 SER A C 1
ATOM 624 O O . SER A 1 80 ? -13.741 -0.713 -1.458 1.00 94.31 80 SER A O 1
ATOM 626 N N . VAL A 1 81 ? -14.653 -2.170 -2.893 1.00 93.25 81 VAL A N 1
ATOM 627 C CA . VAL A 1 81 ? -15.925 -1.440 -3.048 1.00 93.25 81 VAL A CA 1
ATOM 628 C C . VAL A 1 81 ? -16.829 -1.535 -1.818 1.00 93.25 81 VAL A C 1
ATOM 630 O O . VAL A 1 81 ? -17.747 -0.737 -1.667 1.00 93.25 81 VAL A O 1
ATOM 633 N N . MET A 1 82 ? -16.587 -2.524 -0.955 1.00 91.81 82 MET A N 1
ATOM 634 C CA . MET A 1 82 ? -17.366 -2.753 0.265 1.00 91.81 82 MET A CA 1
ATOM 635 C C . MET A 1 82 ? -16.796 -1.999 1.471 1.00 91.81 82 MET A C 1
ATOM 637 O O . MET A 1 82 ? -17.435 -1.956 2.518 1.00 91.81 82 MET A O 1
ATOM 641 N N . LEU A 1 83 ? -15.595 -1.430 1.334 1.00 95.38 83 LEU A N 1
ATOM 642 C CA . LEU A 1 83 ? -14.904 -0.710 2.391 1.00 95.38 83 LEU A CA 1
ATOM 643 C C . LEU A 1 83 ? -14.950 0.787 2.083 1.00 95.38 83 LEU A C 1
ATOM 645 O O . LEU A 1 83 ? -14.375 1.235 1.096 1.00 95.38 83 LEU A O 1
ATOM 649 N N . SER A 1 84 ? -15.649 1.553 2.917 1.00 96.25 84 SER A N 1
ATOM 650 C CA . SER A 1 84 ? -15.656 3.013 2.798 1.00 96.25 84 SER A CA 1
ATOM 651 C C . SER A 1 84 ? -14.395 3.627 3.408 1.00 96.25 84 SER A C 1
ATOM 653 O O . SER A 1 84 ? -13.835 3.069 4.353 1.00 96.25 84 SER A O 1
ATOM 655 N N . ASP A 1 85 ? -13.999 4.804 2.923 1.00 95.81 85 ASP A N 1
ATOM 656 C CA . ASP A 1 85 ? -12.829 5.529 3.437 1.00 95.81 85 ASP A CA 1
ATOM 657 C C . ASP A 1 85 ? -12.938 5.792 4.947 1.00 95.81 85 ASP A C 1
ATOM 659 O O . ASP A 1 85 ? -11.993 5.548 5.686 1.00 95.81 85 ASP A O 1
ATOM 663 N N . ALA A 1 86 ? -14.124 6.174 5.435 1.00 97.75 86 ALA A N 1
ATOM 664 C CA . ALA A 1 86 ? -14.346 6.417 6.861 1.00 97.75 86 ALA A CA 1
ATOM 665 C C . ALA A 1 86 ? -14.134 5.158 7.724 1.00 97.75 86 ALA A C 1
ATOM 667 O O . ALA A 1 86 ? -13.543 5.237 8.799 1.00 97.75 86 ALA A O 1
ATOM 668 N N . MET A 1 87 ? -14.587 3.989 7.252 1.00 96.94 87 MET A N 1
ATOM 669 C CA . MET A 1 87 ? -14.359 2.716 7.952 1.00 96.94 87 MET A CA 1
ATOM 670 C C . MET A 1 87 ? -12.886 2.310 7.926 1.00 96.94 87 MET A C 1
ATOM 672 O O . MET A 1 87 ? -12.377 1.760 8.902 1.00 96.94 87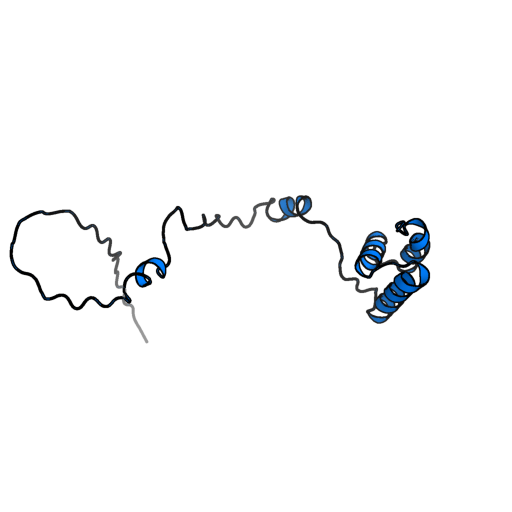 MET A O 1
ATOM 676 N N . LEU A 1 88 ? -12.205 2.559 6.806 1.00 97.62 88 LEU A N 1
ATOM 677 C CA . LEU A 1 88 ? -10.777 2.300 6.681 1.00 97.62 88 LEU A CA 1
ATOM 678 C C . LEU A 1 88 ? -9.973 3.183 7.646 1.00 97.62 88 LEU A C 1
ATOM 680 O O . LEU A 1 88 ? -9.097 2.673 8.343 1.00 97.62 88 LEU A O 1
ATOM 684 N N . ASP A 1 89 ? -10.304 4.471 7.729 1.00 97.81 89 ASP A N 1
ATOM 685 C CA . ASP A 1 89 ? -9.667 5.420 8.645 1.00 97.81 89 ASP A CA 1
ATOM 686 C C . ASP A 1 89 ? -9.868 5.017 10.111 1.00 97.81 89 ASP A C 1
ATOM 688 O O . ASP A 1 89 ? -8.909 5.010 10.889 1.00 97.81 89 ASP A O 1
ATOM 692 N N . GLU A 1 90 ? -11.089 4.626 10.489 1.00 97.88 90 GLU A N 1
ATOM 693 C CA . GLU A 1 90 ? -11.391 4.133 11.837 1.00 97.88 90 GLU A CA 1
ATOM 694 C C . GLU A 1 90 ? -10.582 2.871 12.166 1.00 97.88 90 GLU A C 1
ATOM 696 O O . GLU A 1 90 ? -9.960 2.782 13.228 1.00 97.88 90 GLU A O 1
ATOM 701 N N . TYR A 1 91 ? -10.511 1.924 11.228 1.00 97.81 91 TYR A N 1
ATOM 702 C CA . TYR A 1 91 ? -9.709 0.714 11.377 1.00 97.81 91 TYR A CA 1
ATOM 703 C C . TYR A 1 91 ? -8.212 1.023 11.559 1.00 97.81 91 TYR A C 1
ATOM 705 O O . TYR A 1 91 ? -7.581 0.489 12.476 1.00 97.81 91 TYR A O 1
ATOM 713 N N . ILE A 1 92 ? -7.638 1.907 10.731 1.00 97.69 92 ILE A N 1
ATOM 714 C CA . ILE A 1 92 ? -6.224 2.308 10.830 1.00 97.69 92 ILE A CA 1
ATOM 715 C C . ILE A 1 92 ? -5.954 2.977 12.182 1.00 97.69 92 ILE A C 1
ATOM 717 O O . ILE A 1 92 ? -4.946 2.677 12.831 1.00 97.69 92 ILE A O 1
ATOM 721 N N . LEU A 1 93 ? -6.852 3.861 12.626 1.00 97.50 93 LEU A N 1
ATOM 722 C CA . LEU A 1 93 ? -6.735 4.536 13.914 1.00 97.50 93 LEU A CA 1
ATOM 723 C C . LEU A 1 93 ? -6.754 3.531 15.071 1.00 97.50 93 LEU A C 1
ATOM 725 O O . LEU A 1 93 ? -5.869 3.570 15.929 1.00 97.50 93 LEU A O 1
ATOM 729 N N . MET A 1 94 ? -7.702 2.588 15.066 1.00 96.56 94 MET A N 1
ATOM 730 C CA . MET A 1 94 ? -7.787 1.538 16.083 1.00 96.56 94 MET A CA 1
ATOM 731 C C . MET A 1 94 ? -6.529 0.666 16.121 1.00 96.56 94 MET A C 1
ATOM 733 O O . MET A 1 94 ? -5.986 0.428 17.202 1.00 96.56 94 MET A O 1
ATOM 737 N N . ALA A 1 95 ? -6.032 0.222 14.962 1.00 96.12 95 ALA A N 1
ATOM 738 C CA . ALA A 1 95 ? -4.826 -0.600 14.879 1.00 96.12 95 ALA A CA 1
ATOM 739 C C . ALA A 1 95 ? -3.598 0.125 15.453 1.00 96.12 95 ALA A C 1
ATOM 741 O O . ALA A 1 95 ? -2.814 -0.458 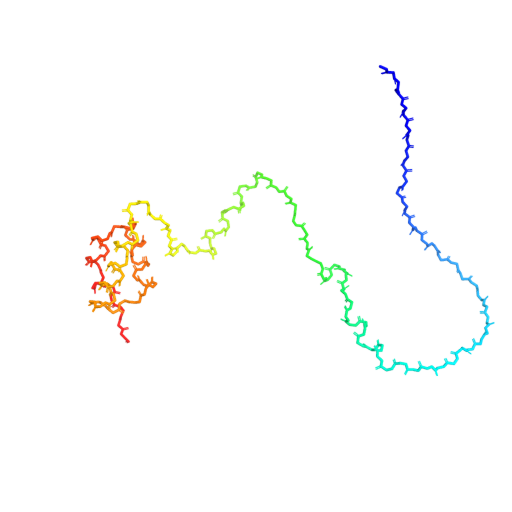16.209 1.00 96.12 95 ALA A O 1
ATOM 742 N N . LYS A 1 96 ? -3.470 1.421 15.158 1.00 95.00 96 LYS A N 1
ATOM 743 C CA . LYS A 1 96 ? -2.396 2.266 15.679 1.00 95.00 96 LYS A CA 1
ATOM 744 C C . LYS A 1 96 ? -2.491 2.466 17.188 1.00 95.00 96 LYS A C 1
ATOM 746 O O . LYS A 1 96 ? -1.510 2.245 17.892 1.00 95.00 96 LYS A O 1
ATOM 751 N N . GLU A 1 97 ? -3.644 2.885 17.700 1.00 95.25 97 GLU A N 1
ATOM 752 C CA . GLU A 1 97 ? -3.779 3.263 19.112 1.00 95.25 97 GLU A CA 1
ATOM 753 C C . GLU A 1 97 ? -3.801 2.064 20.061 1.00 95.25 97 GLU A C 1
ATOM 755 O O . GLU A 1 97 ? -3.296 2.155 21.180 1.00 95.25 97 GLU A O 1
ATOM 760 N N . LYS A 1 98 ? -4.389 0.941 19.637 1.00 92.81 98 LYS A N 1
ATOM 761 C CA . LYS A 1 98 ? -4.554 -0.242 20.495 1.00 92.81 98 LYS A CA 1
ATOM 762 C C . LYS A 1 98 ? -3.400 -1.226 20.387 1.00 92.81 98 LYS A C 1
ATOM 764 O O . LYS A 1 98 ? -3.094 -1.890 21.374 1.00 92.81 98 LYS A O 1
ATOM 769 N N . HIS A 1 99 ? -2.776 -1.318 19.215 1.00 92.12 99 HIS A N 1
ATOM 770 C CA . HIS A 1 99 ? -1.783 -2.353 18.922 1.00 92.12 99 HIS A CA 1
ATOM 771 C C . HIS A 1 99 ? -0.439 -1.791 18.441 1.00 92.12 99 HIS A C 1
ATOM 773 O O . HIS A 1 99 ? 0.485 -2.560 18.206 1.00 92.12 99 HIS A O 1
ATOM 779 N N . GLY A 1 100 ? -0.295 -0.468 18.304 1.00 92.25 100 GLY A N 1
ATOM 780 C CA . GLY A 1 100 ? 0.966 0.156 17.894 1.00 92.25 100 GLY A CA 1
ATOM 781 C C . GLY A 1 100 ? 1.326 -0.056 16.422 1.00 92.25 100 GLY A C 1
ATOM 782 O O . GLY A 1 100 ? 2.470 0.181 16.040 1.00 92.25 100 GLY A O 1
ATOM 783 N N . TYR A 1 101 ? 0.374 -0.491 15.591 1.00 95.19 101 TYR A N 1
ATOM 784 C CA . TYR A 1 101 ? 0.611 -0.689 14.163 1.00 95.19 101 TYR A CA 1
ATOM 785 C C . TYR A 1 101 ? 0.843 0.655 13.466 1.00 95.19 101 TYR A C 1
ATOM 787 O O . TYR A 1 101 ? 0.167 1.651 13.737 1.00 95.19 101 TYR A O 1
ATOM 795 N N . ASN A 1 102 ? 1.770 0.683 12.513 1.00 94.56 102 ASN A N 1
ATOM 796 C CA . ASN A 1 102 ? 1.818 1.760 11.533 1.00 94.56 102 ASN A CA 1
ATOM 797 C C . ASN A 1 102 ? 0.785 1.521 10.414 1.00 94.56 102 ASN A C 1
ATOM 799 O O . ASN A 1 102 ? 0.182 0.451 10.308 1.00 94.56 102 ASN A O 1
ATOM 803 N N . MET A 1 103 ? 0.579 2.534 9.570 1.00 95.50 103 MET A N 1
ATOM 804 C CA . MET A 1 103 ? -0.428 2.486 8.508 1.00 95.50 103 MET A CA 1
ATOM 805 C C . MET A 1 103 ? -0.204 1.323 7.531 1.00 95.50 103 MET A C 1
ATOM 807 O O . MET A 1 103 ? -1.151 0.610 7.219 1.00 95.50 103 MET A O 1
ATOM 811 N N . GLU A 1 104 ? 1.030 1.086 7.081 1.00 95.44 104 GLU A N 1
ATOM 812 C CA . GLU A 1 104 ? 1.323 0.021 6.113 1.00 95.44 104 GLU A CA 1
ATOM 813 C C . GLU A 1 104 ? 1.093 -1.373 6.700 1.00 95.44 104 GLU A C 1
ATOM 815 O O . GLU A 1 104 ? 0.549 -2.244 6.027 1.00 95.44 104 GLU A O 1
ATOM 820 N N . GLN A 1 105 ? 1.438 -1.577 7.974 1.00 94.88 105 GLN A N 1
ATOM 821 C CA . GLN A 1 105 ? 1.160 -2.832 8.671 1.00 94.88 105 GLN A CA 1
ATOM 822 C C . GLN A 1 105 ? -0.349 -3.073 8.788 1.00 94.88 105 GLN A C 1
ATOM 824 O O . GLN A 1 105 ? -0.816 -4.179 8.526 1.00 94.88 105 GLN A O 1
ATOM 829 N N . ALA A 1 106 ? -1.119 -2.039 9.145 1.00 96.44 106 ALA A N 1
ATOM 830 C CA . ALA A 1 106 ? -2.571 -2.141 9.256 1.00 96.44 106 ALA A CA 1
ATOM 831 C C . ALA A 1 106 ? -3.218 -2.479 7.902 1.00 96.44 106 ALA A C 1
ATOM 833 O O . ALA A 1 106 ? -4.065 -3.375 7.842 1.00 96.44 106 ALA A O 1
ATOM 834 N N . LEU A 1 107 ? -2.791 -1.813 6.822 1.00 96.81 107 LEU A N 1
ATOM 835 C CA . LEU A 1 107 ? -3.249 -2.083 5.454 1.00 96.81 107 LEU A CA 1
ATOM 836 C C . LEU A 1 107 ? -2.855 -3.487 4.983 1.00 96.81 107 LEU A C 1
ATOM 838 O O . LEU A 1 107 ? -3.679 -4.185 4.396 1.00 96.81 107 LEU A O 1
ATOM 842 N N . GLY A 1 108 ? -1.631 -3.924 5.287 1.00 95.75 108 GLY A N 1
ATOM 843 C CA . GLY A 1 108 ? -1.155 -5.271 4.982 1.00 95.75 108 GLY A CA 1
ATOM 844 C C . GLY A 1 108 ? -1.981 -6.351 5.683 1.00 95.75 108 GLY A C 1
ATOM 845 O O . GLY A 1 108 ? -2.416 -7.303 5.034 1.00 95.75 108 GLY A O 1
ATOM 846 N N . MET A 1 109 ? -2.276 -6.171 6.976 1.00 96.31 109 MET A N 1
ATOM 847 C CA . MET A 1 109 ? -3.178 -7.062 7.719 1.00 96.31 109 MET A CA 1
ATOM 848 C C . MET A 1 109 ? -4.585 -7.059 7.123 1.00 96.31 109 MET A C 1
ATOM 850 O O . MET A 1 109 ? -5.173 -8.113 6.894 1.00 96.31 109 MET A O 1
ATOM 854 N N . LEU A 1 110 ? -5.110 -5.885 6.778 1.00 97.19 110 LEU A N 1
ATOM 855 C CA . LEU A 1 110 ? -6.444 -5.792 6.199 1.00 97.19 110 LEU A CA 1
ATOM 856 C C . LEU A 1 110 ? -6.529 -6.496 4.835 1.00 97.19 110 LEU A C 1
ATOM 858 O O . LEU A 1 110 ? -7.500 -7.209 4.565 1.00 97.19 110 LEU A O 1
ATOM 862 N N . LEU A 1 111 ? -5.497 -6.359 3.995 1.00 97.19 111 LEU A N 1
ATOM 863 C CA . LEU A 1 111 ? -5.391 -7.085 2.730 1.00 97.19 111 LEU A CA 1
ATOM 864 C C . LEU A 1 111 ? -5.318 -8.600 2.958 1.00 97.19 111 LEU A C 1
ATOM 866 O O . LEU A 1 111 ? -5.986 -9.351 2.243 1.00 97.19 111 LEU A O 1
ATOM 870 N N . TRP A 1 112 ? -4.556 -9.055 3.957 1.00 95.62 112 TRP A N 1
ATOM 871 C CA . TRP A 1 112 ? -4.458 -10.473 4.324 1.00 95.62 112 TRP A CA 1
ATOM 872 C C . TRP A 1 112 ? -5.837 -11.077 4.619 1.00 95.62 112 TRP A C 1
ATOM 874 O O . TRP A 1 112 ? -6.148 -12.193 4.194 1.00 95.62 112 TRP A O 1
ATOM 884 N N . HIS A 1 113 ? -6.710 -10.298 5.258 1.00 96.69 113 HIS A N 1
ATOM 885 C CA . HIS A 1 113 ? -8.095 -10.673 5.540 1.00 96.69 113 HIS A CA 1
ATOM 886 C C . HIS A 1 113 ? -9.086 -10.298 4.428 1.00 96.69 113 HIS A C 1
ATOM 888 O O . HIS A 1 113 ? -10.295 -10.363 4.636 1.00 96.69 113 HIS A O 1
ATOM 894 N N . LYS A 1 114 ? -8.612 -9.966 3.220 1.00 96.38 114 LYS A N 1
ATOM 895 C CA . LYS A 1 114 ? -9.443 -9.615 2.053 1.00 96.38 114 LYS A CA 1
ATOM 896 C C . LYS A 1 114 ? -10.404 -8.447 2.320 1.00 96.38 114 LYS A C 1
ATOM 898 O O . LYS A 1 114 ? -11.514 -8.442 1.792 1.00 96.38 114 LYS A O 1
ATOM 903 N N . HIS A 1 115 ? -9.966 -7.456 3.093 1.00 97.62 115 HIS A N 1
ATOM 904 C CA . HIS A 1 115 ? -10.758 -6.297 3.530 1.00 97.62 115 HIS A CA 1
ATOM 905 C C . HIS A 1 115 ? -11.888 -6.614 4.517 1.00 97.62 115 HIS A C 1
ATOM 907 O O . HIS A 1 115 ? -12.789 -5.798 4.702 1.00 97.62 115 HIS A O 1
ATOM 913 N N . ASP A 1 116 ? -11.839 -7.773 5.174 1.00 96.62 116 ASP A N 1
ATOM 914 C CA . ASP A 1 116 ? -12.704 -8.082 6.311 1.00 96.62 116 ASP A CA 1
ATOM 915 C C . ASP A 1 116 ? -12.143 -7.416 7.579 1.00 96.62 116 ASP A C 1
ATOM 917 O O . ASP A 1 116 ? -11.158 -7.872 8.166 1.00 96.62 116 ASP A O 1
ATOM 921 N N . VAL A 1 117 ? -12.762 -6.298 7.966 1.00 96.50 117 VAL A N 1
ATOM 922 C CA . VAL A 1 117 ? -12.335 -5.472 9.104 1.00 96.50 117 VAL A CA 1
ATOM 923 C C . VAL A 1 117 ? -12.413 -6.248 10.416 1.00 96.50 117 VAL A C 1
ATOM 925 O O . VAL A 1 117 ? -11.477 -6.195 11.210 1.00 96.50 117 VAL A O 1
ATOM 928 N N . GLU A 1 118 ? -13.494 -6.994 10.643 1.00 95.94 118 GLU A N 1
ATOM 929 C CA . GLU A 1 118 ? -13.713 -7.702 11.907 1.00 95.94 118 GLU A CA 1
ATOM 930 C C . GLU A 1 118 ? -12.672 -8.801 12.112 1.00 95.94 118 GLU A C 1
ATOM 932 O O . GLU A 1 118 ? -12.070 -8.899 13.184 1.00 95.94 118 GLU A O 1
ATOM 937 N N . ARG A 1 119 ? -12.407 -9.593 11.065 1.00 96.38 119 ARG A N 1
ATOM 938 C CA . ARG A 1 119 ? -11.363 -10.627 11.116 1.00 96.38 119 ARG A CA 1
ATOM 939 C C . ARG A 1 119 ? -9.981 -10.027 11.310 1.00 96.38 119 ARG A C 1
ATOM 941 O O . ARG A 1 119 ? -9.218 -10.545 12.116 1.00 96.38 119 ARG A O 1
ATOM 948 N N . SER A 1 120 ? -9.684 -8.931 10.613 1.00 96.50 120 SER A N 1
ATOM 949 C CA . SER A 1 120 ? -8.394 -8.257 10.746 1.00 96.50 120 SER A CA 1
ATOM 950 C C . SER A 1 120 ? -8.169 -7.734 12.163 1.00 96.50 120 SER A C 1
ATOM 952 O O . SER A 1 120 ? -7.124 -7.993 12.754 1.00 96.50 120 SER A O 1
ATOM 954 N N . LEU A 1 121 ? -9.169 -7.069 12.751 1.00 95.75 121 LEU A N 1
ATOM 955 C CA . LEU A 1 121 ? -9.103 -6.563 14.126 1.00 95.75 121 LEU A CA 1
ATOM 956 C C . LEU A 1 121 ? -8.888 -7.679 15.154 1.00 95.75 121 LEU A C 1
ATOM 958 O O . LEU A 1 121 ? -8.112 -7.493 16.091 1.00 95.75 121 LEU A O 1
ATOM 962 N N . ALA A 1 122 ? -9.546 -8.829 14.978 1.00 95.81 122 ALA A N 1
ATOM 963 C CA . ALA A 1 122 ? -9.400 -9.968 15.882 1.00 95.81 122 ALA A CA 1
ATOM 964 C C . ALA A 1 122 ? -7.959 -10.512 15.929 1.00 95.81 122 ALA A C 1
ATOM 966 O O . ALA A 1 122 ? -7.528 -11.002 16.974 1.00 95.81 122 ALA A O 1
ATOM 967 N N . ASP A 1 123 ? -7.210 -10.384 14.831 1.00 95.38 123 ASP A N 1
ATOM 968 C CA . ASP A 1 123 ? -5.855 -10.922 14.703 1.00 95.38 123 ASP A CA 1
ATOM 969 C C . ASP A 1 123 ? -4.732 -9.904 14.961 1.00 95.38 123 ASP A C 1
ATOM 971 O O . ASP A 1 123 ? -3.581 -10.308 15.139 1.00 95.38 123 ASP A O 1
ATOM 975 N N . LEU A 1 124 ? -5.020 -8.601 15.089 1.00 93.62 124 LEU A N 1
ATOM 976 C CA . LEU A 1 124 ? -3.985 -7.574 15.312 1.00 93.62 124 LEU A CA 1
ATOM 977 C C . LEU A 1 124 ? -3.078 -7.867 16.521 1.00 93.62 124 LEU A C 1
ATOM 979 O O . LEU A 1 124 ? -1.854 -7.716 16.443 1.00 93.62 124 LEU A O 1
ATOM 983 N N . ALA A 1 125 ? -3.655 -8.322 17.635 1.00 90.38 125 ALA A N 1
ATOM 984 C CA . ALA A 1 125 ? -2.893 -8.649 18.841 1.00 90.38 125 ALA A CA 1
ATOM 985 C C . ALA A 1 125 ? -1.934 -9.835 18.630 1.00 90.38 125 ALA A C 1
ATOM 987 O O . ALA A 1 125 ? -0.841 -9.844 19.193 1.00 90.38 125 ALA A O 1
ATOM 988 N N . ASN A 1 126 ? -2.317 -10.805 17.794 1.00 89.31 126 ASN A N 1
ATOM 989 C CA . ASN A 1 126 ? -1.541 -12.022 17.541 1.00 89.31 126 ASN A CA 1
ATOM 990 C C . ASN A 1 126 ? -0.283 -11.753 16.703 1.00 89.31 126 ASN A C 1
ATOM 992 O O . ASN A 1 126 ? 0.687 -12.502 16.793 1.00 89.31 126 ASN A O 1
ATOM 996 N N . PHE A 1 127 ? -0.292 -10.678 15.912 1.00 86.62 127 PHE A N 1
ATOM 997 C CA . PHE A 1 127 ? 0.792 -10.319 14.995 1.00 86.62 127 PHE A CA 1
ATOM 998 C C . PHE A 1 127 ? 1.489 -9.004 15.355 1.00 86.62 127 PHE A C 1
ATOM 1000 O O . PHE A 1 127 ? 2.189 -8.435 14.521 1.00 86.62 127 PHE A O 1
ATOM 1007 N N . THR A 1 128 ? 1.326 -8.512 16.590 1.00 82.25 128 THR A N 1
ATOM 1008 C CA . THR A 1 128 ? 2.019 -7.294 17.035 1.00 82.25 128 THR A CA 1
ATOM 1009 C C . THR A 1 128 ? 3.530 -7.559 17.100 1.00 82.25 128 THR A C 1
ATOM 1011 O O . THR A 1 128 ? 3.960 -8.389 17.906 1.00 82.25 128 THR A O 1
ATOM 1014 N N . PRO A 1 129 ? 4.352 -6.902 16.262 1.00 69.69 129 PRO A N 1
ATOM 1015 C CA . PRO A 1 129 ? 5.786 -7.149 16.252 1.00 69.69 129 PRO A CA 1
ATOM 1016 C C . PRO A 1 129 ? 6.423 -6.629 17.545 1.00 69.69 129 PRO A C 1
ATOM 1018 O O . PRO A 1 129 ? 6.078 -5.554 18.035 1.00 69.69 129 PRO A O 1
ATOM 1021 N N . PHE A 1 130 ? 7.354 -7.404 18.104 1.00 64.00 130 PHE A N 1
ATOM 1022 C CA . PHE A 1 130 ? 8.120 -6.981 19.274 1.00 64.00 130 PHE A CA 1
ATOM 1023 C C . PHE A 1 130 ? 9.065 -5.817 18.910 1.00 64.00 130 PHE A C 1
ATOM 1025 O O . PHE A 1 130 ? 9.584 -5.809 17.791 1.00 64.00 130 PHE A O 1
ATOM 1032 N N . PRO A 1 131 ? 9.263 -4.847 19.822 1.00 66.00 131 PRO A N 1
ATOM 1033 C CA . PRO A 1 131 ? 10.146 -3.699 19.609 1.00 66.00 131 PRO A CA 1
ATOM 1034 C C . PRO A 1 131 ? 11.627 -4.074 19.481 1.00 66.00 131 PRO A C 1
ATOM 1036 O O . PRO A 1 131 ? 12.039 -5.115 20.046 1.00 66.00 131 PRO A O 1
#

Radius of gyration: 34.13 Å; chains: 1; bounding box: 65×49×84 Å

Organism: Pagothenia borchgrevinki (NCBI:txid8213)

InterPro domains:
  IPR000949 ELM2 domain [PF01448] (45-97)
  IPR000949 ELM2 domain [PS51156] (43-128)
  IPR000949 ELM2 domain [SM01189] (45-99)
  IPR051066 Transcriptional Regulator and Corepressor [PTHR16089] (7-131)

Secondary structure (DSSP, 8-state):
----------------------------------TTSTTTTTTSPP-STTTSPPPPP--TT-THHHHGGGGT--------TTS-HHHHHHHHHHHHHHH---HHHHHHHHHHTTT-HHHHHHHGGGG----